Protein AF-A0A914DK25-F1 (afdb_monomer)

Secondary structure (DSSP, 8-state):
-HHHHHHHHHHHHHHHHHHHHHHHHHHHHT------PPPPS-S---SS------TTPPP------SSSS----------S-TTSEEEEEEEEEEE-S-SSS--EEEEEEEEEEEE--

Solvent-accessible surface area (backbone atoms only — not comparable to full-atom values): 8083 Å² total; per-residue (Å²): 116,72,66,61,54,52,51,53,52,52,51,55,51,50,52,53,53,51,51,50,51,55,52,54,46,51,54,55,74,70,49,75,73,76,83,76,78,76,75,76,91,62,96,72,78,76,95,62,88,76,79,84,84,63,92,82,68,81,90,83,82,89,85,84,73,99,62,84,92,76,78,86,90,78,84,90,79,91,75,69,65,48,92,46,77,43,76,49,82,46,75,45,68,44,72,80,40,54,98,88,50,77,39,75,43,82,75,47,75,51,73,52,78,46,62,50,130

Nearest PDB structures (foldseek):
  6sof-assembly1_D  TM=5.129E-01  e=6.940E+00  Homo sapiens

pLDDT: mean 84.3, std 11.71, range [49.09, 97.0]

Organism: NCBI:txid290746

Mean predicted aligned error: 12.78 Å

Sequence (117 aa):
DILIIRLKKAAQQLIGLISKELVLNKIKINKKLTLLQTPNRFRRTSSQINWDTGNGASDAIAFKVDIHGVSINGVGIYLGIQTVQYSYDLELLINTGDIANESWSVLEKGTGFLSGK

Radius of gyration: 23.99 Å; Cα contacts (8 Å, |Δi|>4): 70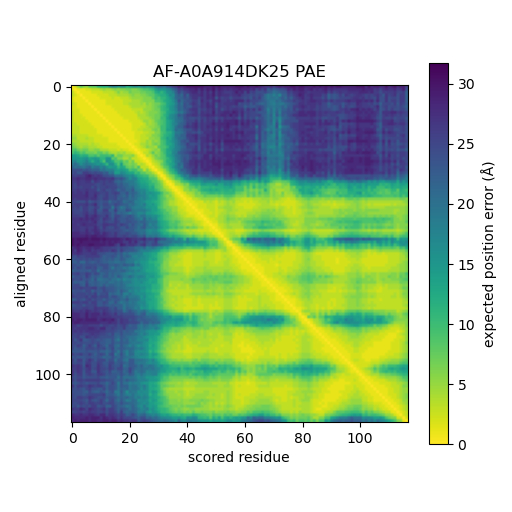; chains: 1; bounding box: 42×28×82 Å

Foldseek 3Di:
DVVVVVVVVVVVVVVVVVVVCVVVVVVVVPPPPPPDDDPDPDPDDDPAPDDDPDDPDDDDDDDDDPDPPDDDPDDDDDDHDQADKDKDKDFDWDWPDDPVDTDIDTPDIDIDIDHHD

InterPro domains:
  IPR012983 PHR [PF08005] (40-104)
  IPR038648 PHR domain superfamily [G3DSA:2.60.120.820] (37-117)

Structure (mmCIF, N/CA/C/O backbone):
data_AF-A0A914DK25-F1
#
_entry.id   AF-A0A914DK25-F1
#
loop_
_atom_site.group_PDB
_atom_site.id
_atom_site.type_symbol
_atom_site.label_atom_id
_atom_site.label_alt_id
_atom_site.label_comp_id
_atom_site.label_asym_id
_atom_site.label_entity_id
_atom_site.label_seq_id
_atom_site.pdbx_PDB_ins_code
_atom_site.Cartn_x
_atom_site.Cartn_y
_atom_site.Cartn_z
_atom_site.occupancy
_atom_site.B_iso_or_equiv
_atom_site.auth_seq_id
_atom_site.auth_comp_id
_atom_site.auth_asym_id
_atom_site.auth_atom_id
_atom_site.pdbx_PDB_model_num
ATOM 1 N N . ASP A 1 1 ? 8.432 -3.613 -59.522 1.00 80.38 1 ASP A N 1
ATOM 2 C CA . ASP A 1 1 ? 6.978 -3.383 -59.509 1.00 80.38 1 ASP A CA 1
ATOM 3 C C . ASP A 1 1 ? 6.548 -2.766 -58.172 1.00 80.38 1 ASP A C 1
ATOM 5 O O . ASP A 1 1 ? 6.592 -3.421 -57.133 1.00 80.38 1 ASP A O 1
ATOM 9 N N . ILE A 1 2 ? 6.260 -1.462 -58.168 1.00 88.44 2 ILE A N 1
ATOM 10 C CA . ILE A 1 2 ? 6.027 -0.639 -56.960 1.00 88.44 2 ILE A CA 1
ATOM 11 C C . ILE A 1 2 ? 4.747 -1.054 -56.219 1.00 88.44 2 ILE A C 1
ATOM 13 O O . ILE A 1 2 ? 4.671 -0.935 -54.992 1.00 88.44 2 ILE A O 1
ATOM 17 N N . LEU A 1 3 ? 3.764 -1.586 -56.947 1.00 88.06 3 LEU A N 1
ATOM 18 C CA . LEU A 1 3 ? 2.497 -2.047 -56.384 1.00 88.06 3 LEU A CA 1
ATOM 19 C C . LEU A 1 3 ? 2.703 -3.243 -55.450 1.00 88.06 3 LEU A C 1
ATOM 21 O O . LEU A 1 3 ? 2.176 -3.257 -54.338 1.00 88.06 3 LEU A O 1
ATOM 25 N N . ILE A 1 4 ? 3.560 -4.187 -55.844 1.00 90.62 4 ILE A N 1
ATOM 26 C CA . ILE A 1 4 ? 3.889 -5.373 -55.041 1.00 90.62 4 ILE A CA 1
ATOM 27 C C . ILE A 1 4 ? 4.561 -4.976 -53.719 1.00 90.62 4 ILE A C 1
ATOM 29 O O . ILE A 1 4 ? 4.261 -5.541 -52.667 1.00 90.62 4 ILE A O 1
ATOM 33 N N . ILE A 1 5 ? 5.447 -3.977 -53.742 1.00 93.19 5 ILE A N 1
ATOM 34 C CA . ILE A 1 5 ? 6.145 -3.494 -52.540 1.00 93.19 5 ILE A CA 1
ATOM 35 C C . ILE A 1 5 ? 5.161 -2.820 -51.574 1.00 93.19 5 ILE A C 1
ATOM 37 O O . ILE A 1 5 ? 5.194 -3.083 -50.369 1.00 93.19 5 ILE A O 1
ATOM 41 N N . ARG A 1 6 ? 4.253 -1.984 -52.093 1.00 92.56 6 ARG A N 1
ATOM 42 C CA . ARG A 1 6 ? 3.215 -1.328 -51.281 1.00 92.56 6 ARG A CA 1
ATOM 43 C C . ARG A 1 6 ? 2.258 -2.342 -50.660 1.00 92.56 6 ARG A C 1
ATOM 45 O O . ARG A 1 6 ? 1.949 -2.222 -49.477 1.00 92.56 6 ARG A O 1
ATOM 52 N N . LEU A 1 7 ? 1.863 -3.362 -51.422 1.00 94.69 7 LEU A N 1
ATOM 53 C CA . LEU A 1 7 ? 0.990 -4.429 -50.939 1.00 94.69 7 LEU A CA 1
ATOM 54 C C . LEU A 1 7 ? 1.643 -5.225 -49.802 1.00 94.69 7 LEU A C 1
ATOM 56 O O . LEU A 1 7 ? 1.015 -5.438 -48.767 1.00 94.69 7 LEU A O 1
ATOM 60 N N . LYS A 1 8 ? 2.923 -5.593 -49.944 1.00 93.88 8 LYS A N 1
ATOM 61 C CA . LYS A 1 8 ? 3.677 -6.284 -48.882 1.00 93.88 8 LYS A CA 1
ATOM 62 C C . LYS A 1 8 ? 3.760 -5.452 -47.603 1.00 93.88 8 LYS A C 1
ATOM 64 O O . LYS A 1 8 ? 3.525 -5.977 -46.517 1.00 93.88 8 LYS A O 1
ATOM 69 N N . LYS A 1 9 ? 4.037 -4.151 -47.726 1.00 94.62 9 LYS A N 1
ATOM 70 C CA . LYS A 1 9 ? 4.111 -3.239 -46.576 1.00 94.62 9 LYS A CA 1
ATOM 71 C C . LYS A 1 9 ? 2.761 -3.110 -45.863 1.00 94.62 9 LYS A C 1
ATOM 73 O O . LYS A 1 9 ? 2.715 -3.208 -44.639 1.00 94.62 9 LYS A O 1
ATOM 78 N N . ALA A 1 10 ? 1.676 -2.940 -46.620 1.00 93.31 10 ALA A N 1
ATOM 79 C CA . ALA A 1 10 ? 0.326 -2.857 -46.070 1.00 93.31 10 ALA A CA 1
ATOM 80 C C . ALA A 1 10 ? -0.080 -4.159 -45.361 1.00 93.31 10 ALA A C 1
ATOM 82 O O . ALA A 1 10 ? -0.574 -4.115 -44.236 1.00 93.31 10 ALA A O 1
ATOM 83 N N . ALA A 1 11 ? 0.204 -5.317 -45.968 1.00 95.62 11 ALA A N 1
ATOM 84 C CA . ALA A 1 11 ? -0.060 -6.619 -45.359 1.00 95.62 11 ALA A CA 1
ATOM 85 C C . ALA A 1 11 ? 0.690 -6.782 -44.028 1.00 95.62 11 ALA A C 1
ATOM 87 O O . ALA A 1 11 ? 0.099 -7.166 -43.023 1.00 95.62 11 ALA A O 1
ATOM 88 N N . GLN A 1 12 ? 1.973 -6.417 -43.985 1.00 94.44 12 GLN A N 1
ATOM 89 C CA . GLN A 1 12 ? 2.790 -6.533 -42.777 1.00 94.44 12 GLN A CA 1
ATOM 90 C C . GLN A 1 12 ? 2.296 -5.617 -41.643 1.00 94.44 12 GLN A C 1
ATOM 92 O O . GLN A 1 12 ? 2.267 -6.028 -40.482 1.00 94.44 12 GLN A O 1
ATOM 97 N N . GLN A 1 13 ? 1.845 -4.403 -41.973 1.00 93.94 13 GLN A N 1
ATOM 98 C CA . GLN A 1 13 ? 1.218 -3.496 -41.006 1.00 93.94 13 GLN A CA 1
ATOM 99 C C . GLN A 1 13 ? -0.102 -4.057 -40.472 1.00 93.94 13 GLN A C 1
ATOM 101 O O . GLN A 1 13 ? -0.316 -4.060 -39.260 1.00 93.94 13 GLN A O 1
ATOM 106 N N . LEU A 1 14 ? -0.959 -4.571 -41.357 1.00 95.50 14 LEU A N 1
ATOM 107 C CA . LEU A 1 14 ? -2.252 -5.138 -40.979 1.00 95.50 14 LEU A CA 1
ATOM 108 C C . LEU A 1 14 ? -2.082 -6.351 -40.054 1.00 95.50 14 LEU A C 1
ATOM 110 O O . LEU A 1 14 ? -2.738 -6.430 -39.019 1.00 95.50 14 LEU A O 1
ATOM 114 N N . ILE A 1 15 ? -1.144 -7.248 -40.372 1.00 95.19 15 ILE A N 1
ATOM 115 C CA . ILE A 1 15 ? -0.809 -8.410 -39.534 1.00 95.19 15 ILE A CA 1
ATOM 116 C C . ILE A 1 15 ? -0.333 -7.964 -38.148 1.00 95.19 15 ILE A C 1
ATOM 118 O O . ILE A 1 15 ? -0.755 -8.537 -37.142 1.00 95.19 15 ILE A O 1
ATOM 122 N N . GLY A 1 16 ? 0.511 -6.930 -38.074 1.00 91.44 16 GLY A N 1
ATOM 123 C CA . GLY A 1 16 ? 0.982 -6.384 -36.801 1.00 91.44 16 GLY A CA 1
ATOM 124 C C . GLY A 1 16 ? -0.148 -5.791 -35.954 1.00 91.44 16 GLY A C 1
ATOM 125 O O . GLY A 1 16 ? -0.184 -6.010 -34.744 1.00 91.44 16 GLY A 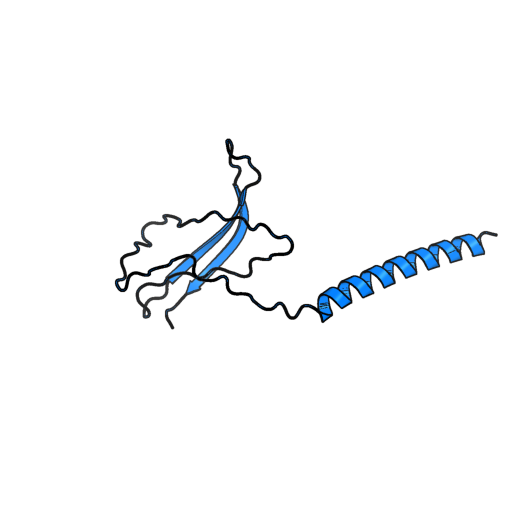O 1
ATOM 126 N N . LEU A 1 17 ? -1.087 -5.080 -36.582 1.00 92.06 17 LEU A N 1
ATOM 127 C CA . LEU A 1 17 ? -2.252 -4.508 -35.902 1.00 92.06 17 LEU A CA 1
ATOM 128 C C . LEU A 1 17 ? -3.207 -5.599 -35.403 1.00 92.06 17 LEU A C 1
ATOM 130 O O . LEU A 1 17 ? -3.562 -5.596 -34.227 1.00 92.06 17 LEU A O 1
ATOM 134 N N . ILE A 1 18 ? -3.545 -6.574 -36.252 1.00 89.31 18 ILE A N 1
ATOM 135 C CA . ILE A 1 18 ? -4.400 -7.712 -35.881 1.00 89.31 18 ILE A CA 1
ATOM 136 C C . ILE A 1 18 ? -3.755 -8.530 -34.755 1.00 89.31 18 ILE A C 1
ATOM 138 O O . ILE A 1 18 ? -4.430 -8.890 -33.795 1.00 89.31 18 ILE A O 1
ATOM 142 N N . SER A 1 19 ? -2.445 -8.783 -34.821 1.00 86.75 19 SER A N 1
ATOM 143 C CA . SER A 1 19 ? -1.731 -9.512 -33.763 1.00 86.75 19 SER A CA 1
ATOM 144 C C . SER A 1 19 ? -1.800 -8.780 -32.422 1.00 86.75 19 SER A C 1
ATOM 146 O O . SER A 1 19 ? -2.075 -9.407 -31.401 1.00 86.75 19 SER A O 1
ATOM 148 N N . LYS A 1 20 ? -1.599 -7.453 -32.414 1.00 82.19 20 LYS A N 1
ATOM 149 C CA . LYS A 1 20 ? -1.726 -6.640 -31.195 1.00 82.19 20 LYS A CA 1
ATOM 150 C C . LYS A 1 20 ? -3.141 -6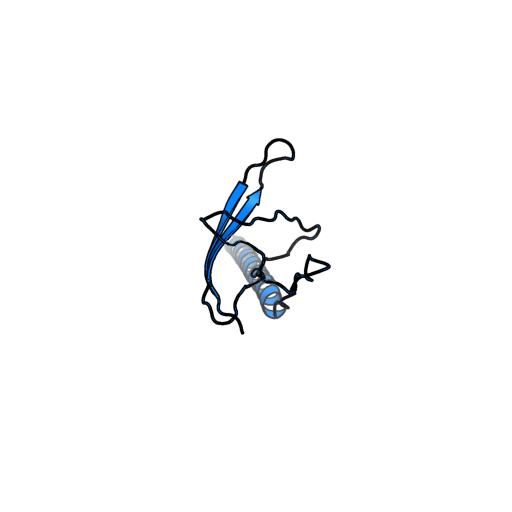.712 -30.629 1.00 82.19 20 LYS A C 1
ATOM 152 O O . LYS A 1 20 ? -3.290 -6.987 -29.443 1.00 82.19 20 LYS A O 1
ATOM 157 N N . GLU A 1 21 ? -4.157 -6.535 -31.469 1.00 83.75 21 GLU A N 1
ATOM 158 C CA . GLU A 1 21 ? -5.555 -6.566 -31.035 1.00 83.75 21 GLU A CA 1
ATOM 159 C C . GLU A 1 21 ? -5.944 -7.941 -30.478 1.00 83.75 21 GLU A C 1
ATOM 161 O O . GLU A 1 21 ? -6.515 -8.031 -29.396 1.00 83.75 21 GLU A O 1
ATOM 166 N N . LEU A 1 22 ? -5.562 -9.035 -31.146 1.00 78.62 22 LEU A N 1
ATOM 167 C CA . LEU A 1 22 ? -5.855 -10.396 -30.685 1.00 78.62 22 LEU A CA 1
ATOM 168 C C . LEU A 1 22 ? -5.152 -10.740 -29.364 1.00 78.62 22 LEU A C 1
ATOM 170 O O . LEU A 1 22 ? -5.744 -11.416 -28.518 1.00 78.62 22 LEU A O 1
ATOM 174 N N . VAL A 1 23 ? -3.914 -10.280 -29.161 1.00 75.75 23 VAL A N 1
ATOM 175 C CA . VAL A 1 23 ? -3.185 -10.466 -27.895 1.00 75.75 23 VAL A CA 1
ATOM 176 C C . VAL A 1 23 ? -3.843 -9.658 -26.779 1.00 75.75 23 VAL A C 1
ATOM 178 O O . VAL A 1 23 ? -4.156 -10.214 -25.726 1.00 75.75 23 VAL A O 1
ATOM 181 N N . LEU A 1 24 ? -4.120 -8.375 -27.014 1.00 70.44 24 LEU A N 1
ATOM 182 C CA . LEU A 1 24 ? -4.760 -7.494 -26.034 1.00 70.44 24 LEU A CA 1
ATOM 183 C C . LEU A 1 24 ? -6.179 -7.959 -25.683 1.00 70.44 24 LEU A C 1
ATOM 185 O O . LEU A 1 24 ? -6.579 -7.897 -24.519 1.00 70.44 24 LEU A O 1
ATOM 189 N N . ASN A 1 25 ? -6.926 -8.480 -26.656 1.00 59.06 25 ASN A N 1
ATOM 190 C CA . ASN A 1 25 ? -8.283 -8.960 -26.437 1.00 59.06 25 ASN A CA 1
ATOM 191 C C . ASN A 1 25 ? -8.300 -10.323 -25.725 1.00 59.06 25 ASN A C 1
ATOM 193 O O . ASN A 1 25 ? -9.092 -10.507 -24.809 1.00 59.06 25 ASN A O 1
ATOM 197 N N . LYS A 1 26 ? -7.367 -11.247 -26.015 1.00 58.75 26 LYS A N 1
ATOM 198 C CA . LYS A 1 26 ? -7.169 -12.450 -25.175 1.00 58.75 26 LYS A CA 1
ATOM 199 C C . LYS A 1 26 ? -6.808 -12.088 -23.735 1.00 58.75 26 LYS A C 1
ATOM 201 O O . LYS A 1 26 ? -7.306 -12.725 -22.810 1.00 58.75 26 LYS A O 1
ATOM 206 N N . ILE A 1 27 ? -5.984 -11.057 -23.541 1.00 56.94 27 ILE A N 1
ATOM 207 C CA . ILE A 1 27 ? -5.664 -10.531 -22.208 1.00 56.94 27 ILE A CA 1
ATOM 208 C C . ILE A 1 27 ? -6.923 -9.965 -21.537 1.00 56.94 27 ILE A C 1
ATOM 210 O O . ILE A 1 27 ? -7.126 -10.227 -20.359 1.00 56.94 27 ILE A O 1
ATOM 214 N N . LYS A 1 28 ? -7.802 -9.251 -22.253 1.00 56.56 28 LYS A N 1
ATOM 215 C CA . LYS A 1 28 ? -9.081 -8.758 -21.704 1.00 56.56 28 LYS A CA 1
ATOM 216 C C . LYS A 1 28 ? -10.070 -9.883 -21.377 1.00 56.56 28 LYS A C 1
ATOM 218 O O . LYS A 1 28 ? -10.632 -9.888 -20.287 1.00 56.56 28 LYS A O 1
ATOM 223 N N . ILE A 1 29 ? -10.260 -10.838 -22.287 1.00 57.28 29 ILE A N 1
ATOM 224 C CA . ILE A 1 29 ? -11.231 -11.938 -22.159 1.00 57.28 29 ILE A CA 1
ATOM 225 C C . ILE A 1 29 ? -10.843 -12.892 -21.017 1.00 57.28 29 ILE A C 1
ATOM 227 O O . ILE A 1 29 ? -11.719 -13.378 -20.307 1.00 57.28 29 ILE A O 1
ATOM 231 N N . ASN A 1 30 ? -9.545 -13.093 -20.764 1.00 51.38 30 ASN A N 1
ATOM 232 C CA . ASN A 1 30 ? -9.069 -13.919 -19.646 1.00 51.38 30 ASN A CA 1
ATOM 233 C C . ASN A 1 30 ? -8.946 -13.175 -18.311 1.00 51.38 30 ASN A C 1
ATOM 235 O O . ASN A 1 30 ? -8.540 -13.774 -17.317 1.00 51.38 30 ASN A O 1
ATOM 239 N N . LYS A 1 31 ? -9.283 -11.884 -18.248 1.00 49.09 31 LYS A N 1
ATOM 240 C CA . LYS A 1 31 ? -9.071 -11.074 -17.048 1.00 49.09 31 LYS A CA 1
ATOM 241 C C . LYS A 1 31 ? -10.394 -10.680 -16.400 1.00 49.09 31 LYS A C 1
ATOM 243 O O . LYS A 1 31 ? -10.652 -9.509 -16.146 1.00 49.09 31 LYS A O 1
ATOM 248 N N . LYS A 1 32 ? -11.181 -11.679 -15.984 1.00 50.06 32 LYS A N 1
ATOM 249 C CA . LYS A 1 32 ? -11.821 -11.555 -14.667 1.00 50.06 32 LYS A CA 1
ATOM 250 C C . LYS A 1 32 ? -10.670 -11.662 -13.670 1.00 50.06 32 LYS A C 1
ATOM 252 O O . LYS A 1 32 ? -10.264 -12.766 -13.328 1.00 50.06 32 LYS A O 1
ATOM 257 N N . LEU A 1 33 ? -10.053 -10.529 -13.319 1.00 58.97 33 LEU A N 1
ATOM 258 C CA . LEU A 1 33 ? -9.041 -10.484 -12.263 1.00 58.97 33 LEU A CA 1
ATOM 259 C C . LEU A 1 33 ? -9.685 -11.086 -11.018 1.00 58.97 33 LEU A C 1
ATOM 261 O O . LEU A 1 33 ? -10.532 -10.454 -10.390 1.00 58.97 33 LEU A O 1
ATOM 265 N N . THR A 1 34 ? -9.326 -12.321 -10.687 1.00 62.06 34 THR A N 1
ATOM 266 C CA . THR A 1 34 ? -9.622 -12.861 -9.370 1.00 62.06 34 THR A CA 1
ATOM 267 C C . THR A 1 34 ? -8.887 -11.960 -8.393 1.00 62.06 34 THR A C 1
ATOM 269 O O . THR A 1 34 ? -7.658 -11.958 -8.357 1.00 62.06 34 THR A O 1
ATOM 272 N N . LEU A 1 35 ? -9.633 -11.129 -7.665 1.00 66.25 35 LEU A N 1
ATOM 273 C CA . LEU A 1 35 ? -9.084 -10.333 -6.581 1.00 66.25 35 LEU A CA 1
ATOM 274 C C . LEU A 1 35 ? -8.615 -11.314 -5.509 1.00 66.25 35 LEU A C 1
ATOM 276 O O . LEU A 1 35 ? -9.419 -11.878 -4.769 1.00 66.25 35 LEU A O 1
ATOM 280 N N . LEU A 1 36 ? -7.313 -11.567 -5.480 1.00 71.62 36 LEU A N 1
ATOM 281 C CA . LEU A 1 36 ? -6.697 -12.391 -4.458 1.00 71.62 36 LEU A CA 1
ATOM 282 C C . LEU A 1 36 ? -6.387 -11.485 -3.274 1.00 71.62 36 LEU A C 1
ATOM 284 O O . LEU A 1 36 ? -5.469 -10.670 -3.329 1.00 71.62 36 LEU A O 1
ATOM 288 N N . GLN A 1 37 ? -7.171 -11.614 -2.207 1.00 74.38 37 GLN A N 1
ATOM 289 C CA . GLN A 1 37 ? -6.810 -11.005 -0.937 1.00 74.38 37 GLN A CA 1
ATOM 290 C C . GLN A 1 37 ? -5.632 -11.792 -0.365 1.00 74.38 37 GLN A C 1
ATOM 292 O O . GLN A 1 37 ? -5.755 -12.986 -0.083 1.00 74.38 37 GLN A O 1
ATOM 297 N N . THR A 1 38 ? -4.483 -11.137 -0.204 1.00 77.50 38 THR A N 1
ATOM 298 C CA . THR A 1 38 ? -3.345 -11.747 0.488 1.00 77.50 38 THR A CA 1
ATOM 299 C C . THR A 1 38 ? -3.771 -12.156 1.901 1.00 77.50 38 THR A C 1
ATOM 301 O O . THR A 1 38 ? -4.484 -11.386 2.557 1.00 77.50 38 THR A O 1
ATOM 304 N N . PRO A 1 39 ? -3.347 -13.333 2.401 1.00 80.69 39 PRO A N 1
ATOM 305 C CA . PRO A 1 39 ? -3.586 -13.712 3.785 1.00 80.69 39 PRO A CA 1
ATOM 306 C C . PRO A 1 39 ? -3.102 -12.630 4.748 1.00 80.69 39 PRO A C 1
ATOM 308 O O . PRO A 1 39 ? -2.157 -11.892 4.465 1.00 80.69 39 PRO A O 1
ATOM 311 N N . ASN A 1 40 ? -3.744 -12.555 5.910 1.00 86.62 40 ASN A N 1
ATOM 312 C CA . ASN A 1 40 ? -3.325 -11.652 6.969 1.00 86.62 40 ASN A CA 1
ATOM 313 C C . ASN A 1 40 ? -1.859 -11.928 7.343 1.00 86.62 40 ASN A C 1
ATOM 315 O O . ASN A 1 40 ? -1.509 -13.055 7.692 1.00 86.62 40 ASN A O 1
ATOM 319 N N . ARG A 1 41 ? -1.006 -10.898 7.290 1.00 91.62 41 ARG A N 1
ATOM 320 C CA . ARG A 1 41 ? 0.417 -11.025 7.647 1.00 91.62 41 ARG A CA 1
ATOM 321 C C . ARG A 1 41 ? 0.644 -11.296 9.136 1.00 91.62 41 ARG A C 1
ATOM 323 O O . ARG A 1 41 ? 1.729 -11.718 9.528 1.00 91.62 41 ARG A O 1
ATOM 330 N N . PHE A 1 42 ? -0.357 -11.035 9.974 1.00 92.75 42 PHE A N 1
ATOM 331 C CA . PHE A 1 42 ? -0.275 -11.206 11.418 1.00 92.75 42 PHE A CA 1
ATOM 332 C C . PHE A 1 42 ? -0.875 -12.541 11.858 1.00 92.75 42 PHE A C 1
ATOM 334 O O . PHE A 1 42 ? -1.996 -12.886 11.496 1.00 92.75 42 PHE A O 1
ATOM 341 N N . ARG A 1 43 ? -0.147 -13.274 12.711 1.00 93.38 43 ARG A N 1
ATOM 342 C CA . ARG A 1 43 ? -0.630 -14.528 13.321 1.00 93.38 43 ARG A CA 1
ATOM 343 C C . ARG A 1 43 ? -1.581 -14.306 14.502 1.00 93.38 43 ARG A C 1
ATOM 345 O O . ARG A 1 43 ? -2.255 -15.242 14.916 1.00 93.38 43 ARG A O 1
ATOM 352 N N . ARG A 1 44 ? -1.573 -13.109 15.096 1.00 92.50 44 ARG A N 1
ATOM 353 C CA . ARG A 1 44 ? -2.377 -12.728 16.265 1.00 92.50 44 ARG A CA 1
ATOM 354 C C . ARG A 1 44 ? -2.818 -11.278 16.128 1.00 92.50 44 ARG A C 1
ATOM 356 O O . ARG A 1 44 ? -2.074 -10.461 15.593 1.00 92.50 44 ARG A O 1
ATOM 363 N N . THR A 1 45 ? -3.994 -10.980 16.657 1.00 89.94 45 THR A N 1
ATOM 364 C CA . THR A 1 45 ? -4.565 -9.635 16.738 1.00 89.94 45 THR A CA 1
ATOM 365 C C . THR A 1 45 ? -4.918 -9.334 18.187 1.00 89.94 45 THR A C 1
ATOM 367 O O . THR A 1 45 ? -5.309 -10.236 18.930 1.00 89.94 45 THR A O 1
ATOM 370 N N . SER A 1 46 ? -4.771 -8.077 18.596 1.00 88.25 46 SER A N 1
ATOM 371 C CA . SER A 1 46 ? -5.267 -7.625 19.896 1.00 88.25 46 SER A CA 1
ATOM 372 C C . SER A 1 46 ? -6.796 -7.608 19.884 1.00 88.25 46 SER A C 1
ATOM 374 O O . SER A 1 46 ? -7.401 -7.221 18.886 1.00 88.25 46 SER A O 1
ATOM 376 N N . SER A 1 47 ? -7.425 -8.015 20.987 1.00 84.81 47 SER A N 1
ATOM 377 C CA . SER A 1 47 ? -8.864 -7.813 21.208 1.00 84.81 47 SER A CA 1
ATOM 378 C C . SER A 1 47 ? -9.183 -6.413 21.740 1.00 84.81 47 SER A C 1
ATOM 380 O O . SER A 1 47 ? -10.347 -6.027 21.790 1.00 84.81 47 SER A O 1
ATOM 382 N N . GLN A 1 48 ? -8.164 -5.668 22.175 1.00 87.00 48 GLN A N 1
ATOM 383 C CA . GLN A 1 48 ? -8.283 -4.302 22.672 1.00 87.00 48 GLN A CA 1
ATOM 384 C C . GLN A 1 48 ? -7.778 -3.308 21.627 1.00 87.00 48 GLN A C 1
ATOM 386 O O . GLN A 1 48 ? -6.787 -3.569 20.943 1.00 87.00 48 GLN A O 1
ATOM 391 N N . ILE A 1 49 ? -8.432 -2.150 21.552 1.00 84.50 49 ILE A N 1
ATOM 392 C CA . ILE A 1 49 ? -8.027 -1.033 20.696 1.00 84.50 49 ILE A CA 1
ATOM 393 C C . ILE A 1 49 ? -6.853 -0.332 21.383 1.00 84.50 49 ILE A C 1
ATOM 395 O O . ILE A 1 49 ? -7.046 0.499 22.265 1.00 84.50 49 ILE A O 1
ATOM 399 N N . ASN A 1 50 ? -5.638 -0.735 21.024 1.00 86.25 50 ASN A N 1
ATOM 400 C CA . ASN A 1 50 ? -4.398 -0.254 21.635 1.00 86.25 50 ASN A CA 1
ATOM 401 C C . ASN A 1 50 ? -3.364 0.231 20.609 1.00 86.25 50 ASN A C 1
ATOM 403 O O . ASN A 1 50 ? -2.208 0.442 20.967 1.00 86.25 50 ASN A O 1
ATOM 407 N N . TRP A 1 51 ? -3.769 0.380 19.345 1.00 87.50 51 TRP A N 1
ATOM 408 C CA . TRP A 1 51 ? -2.943 0.990 18.311 1.00 87.50 51 TRP A CA 1
ATOM 409 C C . TRP A 1 51 ? -3.217 2.490 18.283 1.00 87.50 51 TRP A C 1
ATOM 411 O O . TRP A 1 51 ? -4.341 2.904 17.996 1.00 87.50 51 TRP A O 1
ATOM 421 N N . ASP A 1 52 ? -2.210 3.285 18.632 1.00 82.06 52 ASP A N 1
ATOM 422 C CA . ASP A 1 52 ? -2.308 4.737 18.579 1.00 82.06 52 ASP A CA 1
ATOM 423 C C . ASP A 1 52 ? -2.144 5.203 17.130 1.00 82.06 52 ASP A C 1
ATOM 425 O O . ASP A 1 52 ? -1.085 5.045 16.531 1.00 82.06 52 ASP A O 1
ATOM 429 N N . THR A 1 53 ? -3.211 5.761 16.562 1.00 75.19 53 THR A N 1
ATOM 430 C CA . THR A 1 53 ? -3.213 6.361 15.219 1.00 75.19 53 THR A CA 1
ATOM 431 C C . THR A 1 53 ? -2.890 7.865 15.262 1.00 75.19 53 THR A C 1
ATOM 433 O O . THR A 1 53 ? -3.179 8.591 14.311 1.00 75.19 53 THR A O 1
ATOM 436 N N . GLY A 1 54 ? -2.402 8.371 16.399 1.00 67.81 54 GLY A N 1
ATOM 437 C CA . GLY A 1 54 ? -2.280 9.788 16.720 1.00 67.81 54 GLY A CA 1
ATOM 438 C C . GLY A 1 54 ? -1.139 10.556 16.035 1.00 67.81 54 GLY A C 1
ATOM 439 O O . GLY A 1 54 ? -0.065 10.042 15.736 1.00 67.81 54 GLY A O 1
ATOM 440 N N . ASN A 1 55 ? -1.387 11.861 15.873 1.00 67.00 55 ASN A N 1
ATOM 441 C CA . ASN A 1 55 ? -0.424 12.944 15.617 1.00 67.00 55 ASN A CA 1
ATOM 442 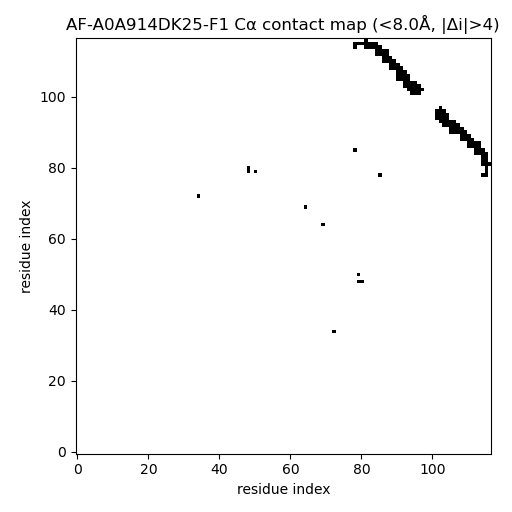C C . ASN A 1 55 ? 0.374 12.923 14.294 1.00 67.00 55 ASN A C 1
ATOM 444 O O . ASN A 1 55 ? 1.469 13.479 14.226 1.00 67.00 55 ASN A O 1
ATOM 448 N N . GLY A 1 56 ? -0.172 12.328 13.229 1.00 67.94 56 GLY A N 1
ATOM 449 C CA . GLY A 1 56 ? 0.420 12.394 11.884 1.00 67.94 56 GLY A CA 1
ATOM 450 C C . GLY A 1 56 ? 1.621 11.469 11.664 1.00 67.94 56 GLY A C 1
ATOM 451 O O . GLY A 1 56 ? 2.293 11.574 10.638 1.00 67.94 56 GLY A O 1
ATOM 452 N N . ALA A 1 57 ? 1.895 10.553 12.599 1.00 79.94 57 ALA A N 1
ATOM 453 C CA . ALA A 1 57 ? 2.850 9.478 12.371 1.00 79.94 57 ALA A CA 1
ATOM 454 C C . ALA A 1 57 ? 2.318 8.537 11.276 1.00 79.94 57 ALA A C 1
ATOM 456 O O . ALA A 1 57 ? 1.161 8.123 11.304 1.00 79.94 57 ALA A O 1
ATOM 457 N N . SER A 1 58 ? 3.162 8.225 10.292 1.00 86.88 58 SER A N 1
ATOM 458 C CA . SER A 1 58 ? 2.808 7.316 9.200 1.00 86.88 58 SER A CA 1
ATOM 459 C C . SER A 1 58 ? 3.200 5.884 9.551 1.00 86.88 58 SER A C 1
ATOM 461 O O . SER A 1 58 ? 4.381 5.593 9.747 1.00 86.88 58 SER A O 1
ATOM 463 N N . ASP A 1 59 ? 2.221 4.984 9.581 1.00 90.38 59 ASP A N 1
ATOM 464 C CA . ASP A 1 59 ? 2.472 3.546 9.643 1.00 90.38 59 ASP A CA 1
ATOM 465 C C . ASP A 1 59 ? 2.892 3.032 8.260 1.00 90.38 59 ASP A C 1
ATOM 467 O O . ASP A 1 59 ? 2.186 3.226 7.270 1.00 90.38 59 ASP A O 1
ATOM 471 N N . ALA A 1 60 ? 4.030 2.340 8.182 1.00 92.38 60 ALA A N 1
ATOM 472 C CA . ALA A 1 60 ? 4.580 1.854 6.919 1.00 92.38 60 ALA A CA 1
ATOM 473 C C . ALA A 1 60 ? 5.032 0.392 6.999 1.00 92.38 60 ALA A C 1
ATOM 475 O O . ALA A 1 60 ? 5.447 -0.116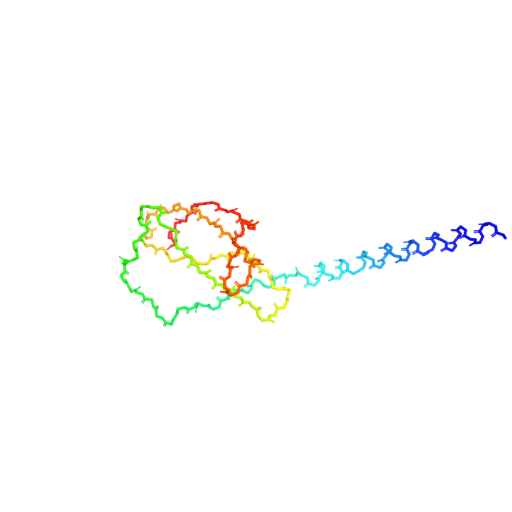 8.042 1.00 92.38 60 ALA A O 1
ATOM 476 N N . ILE A 1 61 ? 4.971 -0.293 5.857 1.00 93.38 61 ILE A N 1
ATOM 477 C CA . ILE A 1 61 ? 5.532 -1.630 5.682 1.00 93.38 61 ILE A CA 1
ATOM 478 C C . ILE A 1 61 ? 6.124 -1.755 4.280 1.00 93.38 61 ILE A C 1
ATOM 480 O O . ILE A 1 61 ? 5.449 -1.507 3.284 1.00 93.38 61 ILE A O 1
ATOM 484 N N . ALA A 1 62 ? 7.387 -2.169 4.202 1.00 93.00 62 ALA A N 1
ATOM 485 C CA . ALA A 1 62 ? 8.021 -2.538 2.944 1.00 93.00 62 ALA A CA 1
ATOM 486 C C . ALA A 1 62 ? 7.781 -4.025 2.659 1.00 93.00 62 ALA A C 1
ATOM 488 O O . ALA A 1 62 ? 7.859 -4.865 3.559 1.00 93.00 62 ALA A O 1
ATOM 489 N N . PHE A 1 63 ? 7.503 -4.364 1.403 1.00 92.00 63 PHE A N 1
ATOM 490 C CA . PHE A 1 63 ? 7.381 -5.749 0.964 1.00 92.00 63 PHE A CA 1
ATOM 491 C C . PHE A 1 63 ? 7.870 -5.917 -0.475 1.00 92.00 63 PHE A C 1
ATOM 493 O O . PHE A 1 63 ? 7.942 -4.965 -1.249 1.00 92.00 63 PHE A O 1
ATOM 500 N N . LYS A 1 64 ? 8.193 -7.160 -0.829 1.00 90.44 64 LYS A N 1
ATOM 501 C CA . LYS A 1 64 ? 8.559 -7.589 -2.178 1.00 90.44 64 LYS A CA 1
ATOM 502 C C . LYS A 1 64 ? 7.860 -8.912 -2.468 1.00 90.44 64 LYS A C 1
ATOM 504 O O . LYS A 1 64 ? 7.585 -9.678 -1.548 1.00 90.44 64 LYS A O 1
ATOM 509 N N . VAL A 1 65 ? 7.574 -9.161 -3.741 1.00 88.75 65 VAL A N 1
ATOM 510 C CA . VAL A 1 65 ? 7.062 -10.442 -4.231 1.00 88.75 65 VAL A CA 1
ATOM 511 C C . VAL A 1 65 ? 8.057 -11.068 -5.200 1.00 88.75 65 VAL A C 1
ATOM 513 O O . VAL A 1 65 ? 8.757 -10.371 -5.936 1.00 88.75 65 VAL A O 1
ATOM 516 N N . ASP A 1 66 ? 8.100 -12.392 -5.198 1.00 90.00 66 ASP A N 1
ATOM 517 C CA . ASP A 1 66 ? 9.080 -13.182 -5.954 1.00 90.00 66 ASP A CA 1
ATOM 518 C C . ASP A 1 66 ? 8.616 -13.425 -7.401 1.00 90.00 66 ASP A C 1
ATOM 520 O O . ASP A 1 66 ? 9.368 -13.901 -8.251 1.00 90.00 66 ASP A O 1
ATOM 524 N N . ILE A 1 67 ? 7.348 -13.110 -7.674 1.00 86.56 67 ILE A N 1
ATOM 525 C CA . ILE A 1 67 ? 6.659 -13.367 -8.935 1.00 86.56 67 ILE A CA 1
ATOM 526 C C . ILE A 1 67 ? 6.319 -12.067 -9.666 1.00 86.56 67 ILE A C 1
ATOM 528 O O . ILE A 1 67 ? 5.985 -11.045 -9.070 1.00 86.56 67 ILE A O 1
ATOM 532 N N . HIS A 1 68 ? 6.367 -12.133 -10.995 1.00 85.38 68 HIS A N 1
ATOM 533 C CA . HIS A 1 68 ? 6.005 -11.028 -11.878 1.00 85.38 68 HIS A CA 1
ATOM 534 C C . HIS A 1 68 ? 4.493 -11.015 -12.148 1.00 85.38 68 HIS A C 1
ATOM 536 O O . HIS A 1 68 ? 3.807 -12.021 -11.971 1.00 85.38 68 HIS A O 1
ATOM 542 N N . GLY A 1 69 ? 3.971 -9.882 -12.627 1.00 84.31 69 GLY A N 1
ATOM 543 C CA . GLY A 1 69 ? 2.562 -9.757 -13.024 1.00 84.31 69 GLY A CA 1
ATOM 544 C C . GLY A 1 69 ? 1.574 -9.596 -11.863 1.00 84.31 69 GLY A C 1
ATOM 545 O O . GLY A 1 69 ? 0.367 -9.651 -12.088 1.00 84.31 69 GLY A O 1
ATOM 546 N N . VAL A 1 70 ? 2.067 -9.377 -10.641 1.00 83.88 70 VAL A N 1
ATOM 547 C CA . VAL A 1 70 ? 1.242 -9.011 -9.484 1.00 83.88 70 VAL A CA 1
ATOM 548 C C . VAL A 1 70 ? 0.905 -7.524 -9.553 1.00 83.88 70 VAL A C 1
ATOM 550 O O . VAL A 1 70 ? 1.769 -6.692 -9.820 1.00 83.88 70 VAL A O 1
ATOM 553 N N . SER A 1 71 ? -0.360 -7.191 -9.310 1.00 85.81 71 SER A N 1
ATOM 554 C CA . SER A 1 71 ? -0.840 -5.814 -9.182 1.00 85.81 71 SER A CA 1
ATOM 555 C C . SER A 1 71 ? -1.470 -5.631 -7.807 1.00 85.81 71 SER A C 1
ATOM 557 O O . SER A 1 71 ? -2.145 -6.534 -7.311 1.00 85.81 71 SER A O 1
ATOM 559 N N . ILE A 1 72 ? -1.231 -4.476 -7.191 1.00 88.31 72 ILE A N 1
ATOM 560 C CA . ILE A 1 72 ? -1.816 -4.112 -5.900 1.00 88.31 72 ILE A CA 1
ATOM 561 C C . ILE A 1 72 ? -3.149 -3.423 -6.183 1.00 88.31 72 ILE A C 1
ATOM 563 O O . ILE A 1 72 ? -3.186 -2.435 -6.906 1.00 88.31 72 ILE A O 1
ATOM 567 N N . ASN A 1 73 ?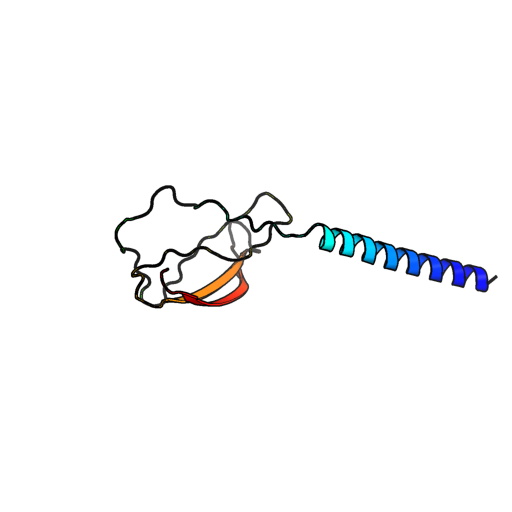 -4.237 -3.946 -5.615 1.00 88.00 73 ASN A N 1
ATOM 568 C CA . ASN A 1 73 ? -5.571 -3.355 -5.764 1.00 88.00 73 ASN A CA 1
ATOM 569 C C . ASN A 1 73 ? -6.008 -2.534 -4.539 1.00 88.00 73 ASN A C 1
ATOM 571 O O . ASN A 1 73 ? -7.023 -1.849 -4.602 1.00 88.00 73 ASN A O 1
ATOM 575 N N . GLY A 1 74 ? -5.299 -2.643 -3.414 1.00 88.06 74 GLY A N 1
ATOM 576 C CA . GLY A 1 74 ? -5.639 -1.953 -2.174 1.00 88.06 74 GLY A CA 1
ATOM 577 C C . GLY A 1 74 ? -4.939 -2.557 -0.963 1.00 88.06 74 GLY A C 1
ATOM 578 O O . GLY A 1 74 ? -4.100 -3.451 -1.096 1.00 88.06 74 GLY A O 1
ATOM 579 N N . VAL A 1 75 ? -5.307 -2.072 0.223 1.00 88.69 75 VAL A N 1
ATOM 580 C CA . VAL A 1 75 ? -4.730 -2.497 1.505 1.00 88.69 75 VAL A CA 1
ATOM 581 C C . VAL A 1 75 ? -5.847 -2.784 2.507 1.00 88.69 75 VAL A C 1
ATOM 583 O O . VAL A 1 75 ? -6.910 -2.168 2.457 1.00 88.69 75 VAL A O 1
ATOM 586 N N . GLY A 1 76 ? -5.608 -3.720 3.426 1.00 88.06 76 GLY A N 1
ATOM 587 C CA . GLY A 1 76 ? -6.468 -3.934 4.590 1.00 88.06 76 GLY A CA 1
ATOM 588 C C . GLY A 1 76 ? -5.911 -3.196 5.804 1.00 88.06 76 GLY A C 1
ATOM 589 O O . GLY A 1 76 ? -4.729 -3.346 6.111 1.00 88.06 76 GLY A O 1
ATOM 590 N N . ILE A 1 77 ? -6.755 -2.430 6.496 1.00 87.06 77 ILE A N 1
ATOM 591 C CA . ILE A 1 77 ? -6.384 -1.634 7.675 1.00 87.06 77 ILE A CA 1
ATOM 592 C C . ILE A 1 77 ? -7.205 -2.120 8.872 1.00 87.06 77 ILE A C 1
ATOM 594 O O . ILE A 1 77 ? -8.395 -2.409 8.733 1.00 87.06 77 ILE A O 1
ATOM 598 N N . TYR A 1 78 ? -6.576 -2.218 10.045 1.00 86.81 78 TYR A N 1
ATOM 599 C CA . TYR A 1 78 ? -7.304 -2.434 11.293 1.00 86.81 78 TYR A CA 1
ATOM 600 C C . TYR A 1 78 ? -7.905 -1.118 11.762 1.00 86.81 78 TYR A C 1
ATOM 602 O O . TYR A 1 78 ? -7.196 -0.128 11.918 1.00 86.81 78 TYR A O 1
ATOM 610 N N . LEU A 1 79 ? -9.210 -1.124 12.000 1.00 82.19 79 LEU A N 1
ATOM 611 C CA . LEU A 1 79 ? -9.926 0.018 12.550 1.00 82.19 79 LEU A CA 1
ATOM 612 C C . LEU A 1 79 ? -10.153 -0.187 14.045 1.00 82.19 79 LEU A C 1
ATOM 614 O O . LEU A 1 79 ? -10.241 -1.319 14.522 1.00 82.19 79 LEU A O 1
ATOM 618 N N . GLY A 1 80 ? -10.243 0.928 14.765 1.00 79.31 80 GLY A N 1
ATOM 619 C CA . GLY A 1 80 ? -10.584 0.941 16.179 1.00 79.31 80 GLY A CA 1
ATOM 620 C C . GLY A 1 80 ? -12.092 0.839 16.400 1.00 79.31 80 GLY A C 1
ATOM 621 O O . GLY A 1 80 ? -12.730 -0.174 16.118 1.00 79.31 80 GLY A O 1
ATOM 622 N N . ILE A 1 81 ? -12.665 1.900 16.959 1.00 77.12 81 ILE A N 1
ATOM 623 C CA . ILE A 1 81 ? -14.060 1.944 17.393 1.00 77.12 81 ILE A CA 1
ATOM 624 C C . ILE A 1 81 ? -14.964 1.985 16.156 1.00 77.12 81 ILE A C 1
ATOM 626 O O . ILE A 1 81 ? -14.905 2.928 15.374 1.00 77.12 81 ILE A O 1
ATOM 630 N N . GLN A 1 82 ? -15.838 0.988 15.999 1.00 73.00 82 GLN A N 1
ATOM 631 C CA . GLN A 1 82 ? -16.678 0.835 14.800 1.00 73.00 82 GLN A CA 1
ATOM 632 C C . GLN A 1 82 ? -17.593 2.035 14.519 1.00 73.00 82 GLN A C 1
ATOM 634 O O . GLN A 1 82 ? -17.887 2.326 13.364 1.00 73.00 82 GLN A O 1
ATOM 639 N N . THR A 1 83 ? -18.021 2.745 15.564 1.00 73.12 83 THR A N 1
ATOM 640 C CA . THR A 1 83 ? -18.926 3.899 15.464 1.00 73.12 83 THR A CA 1
ATOM 641 C C . THR A 1 83 ? -18.238 5.193 15.028 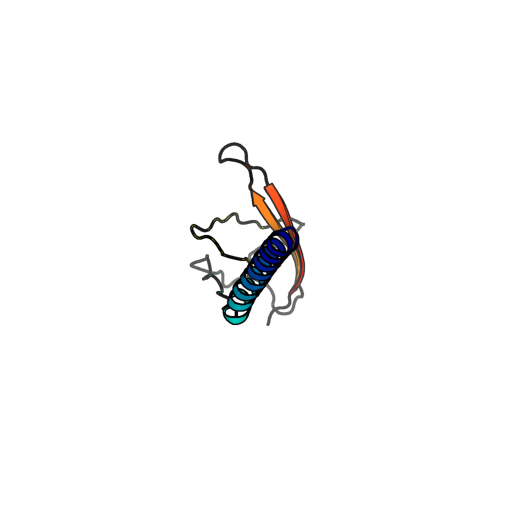1.00 73.12 83 THR A C 1
ATOM 643 O O . THR A 1 83 ? -18.919 6.194 14.815 1.00 73.12 83 THR A O 1
ATOM 646 N N . VAL A 1 84 ? -16.908 5.198 14.901 1.00 80.00 84 VAL A N 1
ATOM 647 C CA . VAL A 1 84 ? -16.122 6.375 14.520 1.00 80.00 84 VAL A CA 1
ATOM 648 C C . VAL A 1 84 ? -15.699 6.266 13.056 1.00 80.00 84 VAL A C 1
ATOM 650 O O . VAL A 1 84 ? -15.300 5.204 12.579 1.00 80.00 84 VAL A O 1
ATOM 653 N N . GLN A 1 85 ? -15.784 7.385 12.340 1.00 84.81 85 GLN A N 1
ATOM 654 C CA . GLN A 1 85 ? -15.249 7.516 10.990 1.00 84.81 85 GLN A CA 1
ATOM 655 C C . GLN A 1 85 ? -13.768 7.893 11.062 1.00 84.81 85 GLN A C 1
ATOM 657 O O . GLN A 1 85 ? -13.400 8.877 11.700 1.00 84.81 85 GLN A O 1
ATOM 662 N N . TYR A 1 86 ? -12.930 7.126 10.374 1.00 84.75 86 TYR A N 1
ATOM 663 C CA . TYR A 1 86 ? -11.493 7.350 10.275 1.00 84.75 86 TYR A CA 1
ATOM 664 C C . TYR A 1 86 ? -11.162 7.913 8.897 1.00 84.75 86 TYR A C 1
ATOM 666 O O . TYR A 1 86 ? -11.522 7.309 7.886 1.00 84.75 86 TYR A O 1
ATOM 674 N N . SER A 1 87 ? -10.482 9.057 8.841 1.00 88.19 87 SER A N 1
ATOM 675 C CA . SER A 1 87 ? -9.832 9.528 7.616 1.00 88.19 87 SER A CA 1
ATOM 676 C C . SER A 1 87 ? -8.476 8.854 7.463 1.00 88.19 87 SER A C 1
ATOM 678 O O . SER A 1 87 ? -7.761 8.698 8.453 1.00 88.19 87 SER A O 1
ATOM 680 N N . TYR A 1 88 ? -8.108 8.491 6.240 1.00 88.12 88 TYR A N 1
ATOM 681 C CA . TYR A 1 88 ? -6.778 7.969 5.949 1.00 88.12 88 TYR A CA 1
ATOM 682 C C . TYR A 1 88 ? -6.173 8.663 4.733 1.00 88.12 88 TYR A C 1
ATOM 684 O O . TYR A 1 88 ? -6.873 8.964 3.763 1.00 88.12 88 TYR A O 1
ATOM 692 N N . ASP A 1 89 ? -4.856 8.824 4.793 1.00 91.56 89 ASP A N 1
ATOM 693 C CA . ASP A 1 89 ? -3.989 9.137 3.667 1.00 91.56 89 ASP A CA 1
ATOM 694 C C . ASP A 1 89 ? -3.083 7.922 3.442 1.00 91.56 89 ASP A C 1
ATOM 696 O O . ASP A 1 89 ? -2.483 7.395 4.380 1.00 91.56 89 ASP A O 1
ATOM 700 N N . LEU A 1 90 ? -3.030 7.429 2.208 1.00 92.94 90 LEU A N 1
ATOM 701 C CA . LEU A 1 90 ? -2.269 6.249 1.817 1.00 92.94 90 LEU A CA 1
ATOM 702 C C . LEU A 1 90 ? -1.323 6.613 0.679 1.00 92.94 90 LEU A C 1
ATOM 704 O O . LEU A 1 90 ? -1.743 7.173 -0.333 1.00 92.94 90 LEU A O 1
ATOM 708 N N . GLU A 1 91 ? -0.066 6.204 0.807 1.00 95.50 91 GLU A N 1
ATOM 709 C CA . GLU A 1 91 ? 0.927 6.319 -0.254 1.00 95.50 91 GLU A CA 1
ATOM 710 C C . GLU A 1 91 ? 1.530 4.945 -0.551 1.00 95.50 91 GLU A C 1
ATOM 712 O O . GLU A 1 91 ? 1.947 4.217 0.352 1.00 95.50 91 GLU A O 1
ATOM 717 N N . LEU A 1 92 ? 1.586 4.587 -1.833 1.00 95.75 92 LEU A N 1
ATOM 718 C CA . LEU A 1 92 ? 2.358 3.452 -2.318 1.00 95.75 92 LEU A CA 1
ATOM 719 C C . LEU A 1 92 ? 3.691 3.979 -2.837 1.00 95.75 92 LEU A C 1
ATOM 721 O O . LEU A 1 92 ? 3.715 4.788 -3.764 1.00 95.75 92 LEU A O 1
ATOM 725 N N . LEU A 1 93 ? 4.791 3.514 -2.249 1.00 96.62 93 LEU A N 1
ATOM 726 C CA . LEU A 1 93 ? 6.139 3.919 -2.627 1.00 96.62 93 LEU A CA 1
ATOM 727 C C . LEU A 1 93 ? 6.881 2.766 -3.308 1.00 96.62 93 LEU A C 1
ATOM 729 O O . LEU A 1 93 ? 6.663 1.594 -2.999 1.00 96.62 93 LEU A O 1
ATOM 733 N N . ILE A 1 94 ? 7.792 3.113 -4.213 1.00 95.62 94 ILE A N 1
ATOM 734 C CA . ILE A 1 94 ? 8.722 2.185 -4.852 1.00 95.62 94 ILE A CA 1
ATOM 735 C C . ILE A 1 94 ? 10.157 2.534 -4.458 1.00 95.62 94 ILE A C 1
ATOM 737 O O . ILE A 1 94 ? 10.569 3.690 -4.566 1.00 95.62 94 ILE A O 1
ATOM 741 N N . ASN A 1 95 ? 10.907 1.528 -3.997 1.00 95.62 95 ASN A N 1
ATOM 742 C CA . ASN A 1 95 ? 12.340 1.644 -3.749 1.00 95.62 95 ASN A CA 1
ATOM 743 C C . ASN A 1 95 ? 13.107 1.293 -5.025 1.00 95.62 95 ASN A C 1
ATOM 745 O O . ASN A 1 95 ? 13.036 0.156 -5.497 1.00 95.62 95 ASN A O 1
ATOM 749 N N . THR A 1 96 ? 13.834 2.258 -5.577 1.00 94.62 96 THR A N 1
ATOM 750 C CA . THR A 1 96 ? 14.757 2.058 -6.707 1.00 94.62 96 THR A CA 1
ATOM 751 C C . THR A 1 96 ? 16.222 2.020 -6.272 1.00 94.62 96 THR A C 1
ATOM 753 O O . THR A 1 96 ? 17.108 1.902 -7.116 1.00 94.62 96 THR A O 1
ATOM 756 N N . GLY A 1 97 ? 16.474 2.165 -4.972 1.00 92.56 97 GLY A N 1
ATOM 757 C CA . GLY A 1 97 ? 17.792 2.097 -4.358 1.00 92.56 97 GLY A CA 1
ATOM 758 C C . GLY A 1 97 ? 18.274 0.667 -4.113 1.00 92.56 97 GLY A C 1
ATOM 759 O O . GLY A 1 97 ? 17.580 -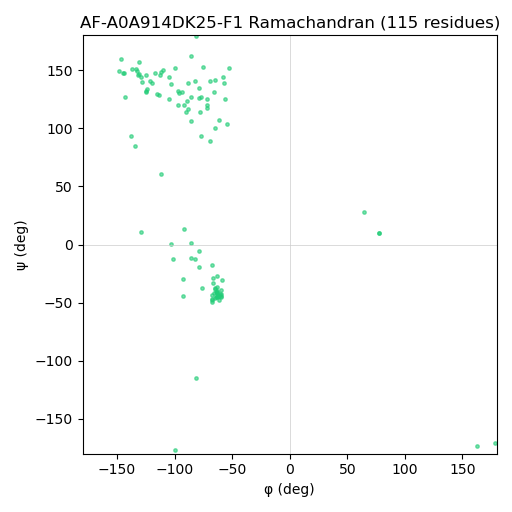0.311 -4.402 1.00 92.56 97 GLY A O 1
ATOM 760 N N . ASP A 1 98 ? 19.482 0.553 -3.571 1.00 90.06 98 ASP A N 1
ATOM 761 C CA . ASP A 1 98 ? 20.057 -0.720 -3.137 1.00 90.06 98 ASP A CA 1
ATOM 762 C C . ASP A 1 98 ? 19.926 -0.905 -1.614 1.00 90.06 98 ASP A C 1
ATOM 764 O O . ASP A 1 98 ? 19.313 -0.097 -0.919 1.00 90.06 98 ASP A O 1
ATOM 768 N N . ILE A 1 99 ? 20.476 -2.004 -1.090 1.00 83.31 99 ILE A N 1
ATOM 769 C CA . ILE A 1 99 ? 20.400 -2.344 0.342 1.00 83.31 99 ILE A CA 1
ATOM 770 C C . ILE A 1 99 ? 21.111 -1.294 1.215 1.00 83.31 99 ILE A C 1
ATOM 772 O O . ILE A 1 99 ? 20.760 -1.136 2.381 1.00 83.31 99 ILE A O 1
ATOM 776 N N . ALA A 1 100 ? 22.116 -0.596 0.681 1.00 89.94 100 ALA A N 1
ATOM 777 C CA . ALA A 1 100 ? 22.895 0.390 1.425 1.00 89.94 100 ALA A CA 1
ATOM 778 C C . ALA A 1 100 ? 22.330 1.812 1.286 1.00 89.94 100 ALA A C 1
ATOM 780 O O . ALA A 1 100 ? 22.485 2.623 2.196 1.00 89.94 100 ALA A O 1
ATOM 781 N N . ASN A 1 101 ? 21.685 2.108 0.159 1.00 93.62 101 ASN A N 1
ATOM 782 C CA . ASN A 1 101 ? 21.166 3.417 -0.204 1.00 93.62 101 ASN A CA 1
ATOM 783 C C . ASN A 1 101 ? 19.751 3.257 -0.749 1.00 93.62 101 ASN A C 1
ATOM 785 O O . ASN A 1 101 ? 19.536 3.171 -1.962 1.00 93.62 101 ASN A O 1
ATOM 789 N N . GLU A 1 102 ? 18.780 3.223 0.156 1.00 94.06 102 GLU A N 1
ATOM 790 C CA . GLU A 1 102 ? 17.379 3.204 -0.234 1.00 94.06 102 GLU A CA 1
ATOM 791 C C . GLU A 1 102 ? 16.988 4.510 -0.938 1.00 94.06 102 GLU A C 1
ATOM 793 O O . GLU A 1 102 ? 17.409 5.605 -0.562 1.00 94.06 102 GLU A O 1
ATOM 798 N N . SER A 1 103 ? 16.149 4.396 -1.964 1.00 95.50 103 SER A N 1
ATOM 799 C CA . SER A 1 103 ? 15.640 5.534 -2.724 1.00 95.50 103 SER A CA 1
ATOM 800 C C . SER A 1 103 ? 14.160 5.318 -2.985 1.00 95.50 103 SER A C 1
ATOM 802 O O . SER A 1 103 ? 13.770 4.626 -3.925 1.00 95.50 103 SER A O 1
ATOM 804 N N . TRP A 1 104 ? 13.336 5.872 -2.099 1.00 96.06 104 TRP A N 1
ATOM 805 C CA . TRP A 1 104 ? 11.888 5.724 -2.144 1.00 96.06 104 TRP A CA 1
ATOM 806 C C . TRP A 1 104 ? 11.247 6.883 -2.900 1.00 96.06 104 TRP A C 1
ATOM 808 O O . TRP A 1 104 ? 11.520 8.052 -2.626 1.00 96.06 104 TRP A O 1
ATOM 818 N N . SER A 1 105 ? 10.360 6.557 -3.833 1.00 96.75 105 SER A N 1
ATOM 819 C CA . SER A 1 105 ? 9.551 7.535 -4.563 1.00 96.75 105 SER A CA 1
ATOM 820 C C . SER A 1 105 ? 8.086 7.123 -4.557 1.00 96.75 105 SER A C 1
ATOM 822 O O . SER A 1 105 ? 7.763 5.936 -4.542 1.00 96.75 105 SER A O 1
ATOM 824 N N . VAL A 1 106 ? 7.188 8.106 -4.539 1.00 97.00 106 VAL A N 1
ATOM 825 C CA . VAL A 1 106 ? 5.746 7.850 -4.547 1.00 97.00 106 VAL A CA 1
ATOM 826 C C . VAL A 1 106 ? 5.324 7.349 -5.925 1.00 97.00 106 VAL A C 1
ATOM 828 O O . VAL A 1 106 ? 5.542 8.026 -6.929 1.00 97.00 106 VAL A O 1
ATOM 831 N N . LEU A 1 107 ? 4.676 6.188 -5.952 1.00 95.44 107 LEU A N 1
ATOM 832 C CA . LEU A 1 107 ? 4.046 5.609 -7.133 1.00 95.44 107 LEU A CA 1
ATOM 833 C C . LEU A 1 107 ? 2.566 6.003 -7.231 1.00 95.44 107 LEU A C 1
ATOM 835 O O . LEU A 1 107 ? 2.098 6.367 -8.306 1.00 95.44 107 LEU A O 1
ATOM 839 N N . GLU A 1 108 ? 1.838 5.943 -6.115 1.00 95.19 108 GLU A N 1
ATOM 840 C CA . GLU A 1 108 ? 0.407 6.251 -6.058 1.00 95.19 108 GLU A CA 1
ATOM 841 C C . GLU A 1 108 ? 0.036 6.854 -4.697 1.00 95.19 108 GLU A C 1
ATOM 843 O O . GLU A 1 108 ? 0.662 6.539 -3.683 1.00 95.19 108 GLU A O 1
ATOM 848 N N . LYS A 1 109 ? -0.979 7.723 -4.674 1.00 95.19 109 LYS A N 1
ATOM 849 C CA . LYS A 1 109 ? -1.564 8.280 -3.448 1.00 95.19 109 LYS A CA 1
ATOM 850 C C . LYS A 1 109 ? -3.075 8.114 -3.473 1.00 95.19 109 LYS A C 1
ATOM 852 O O . LYS A 1 109 ? -3.693 8.271 -4.524 1.00 95.19 109 LYS A O 1
ATOM 857 N N . GLY A 1 110 ? -3.666 7.865 -2.315 1.00 92.44 110 GLY A N 1
ATOM 858 C CA . GLY A 1 110 ? -5.110 7.798 -2.142 1.00 92.44 110 GLY A CA 1
ATOM 859 C C . GLY A 1 110 ? -5.516 8.343 -0.786 1.00 92.44 110 GLY A C 1
ATOM 860 O O . GLY A 1 110 ? -4.787 8.201 0.188 1.00 92.44 110 GLY A O 1
ATOM 861 N N . THR A 1 111 ? -6.691 8.952 -0.723 1.00 92.69 111 THR A N 1
ATOM 862 C CA . THR A 1 111 ? -7.278 9.436 0.526 1.00 92.69 111 THR A CA 1
ATOM 863 C C . THR A 1 111 ? -8.713 8.947 0.623 1.00 92.69 111 THR A C 1
ATOM 865 O O . THR A 1 111 ? -9.335 8.597 -0.388 1.00 92.69 111 THR A O 1
ATOM 868 N N . GLY A 1 112 ? -9.250 8.873 1.834 1.00 90.38 112 GLY A N 1
ATOM 869 C CA . GLY A 1 112 ? -10.625 8.439 2.005 1.00 90.38 112 GLY A CA 1
ATOM 870 C C . GLY A 1 112 ? -11.075 8.367 3.448 1.00 90.38 112 GLY A C 1
ATOM 871 O O . GLY A 1 112 ? -10.392 8.809 4.371 1.00 90.38 112 GLY A O 1
ATOM 872 N N . PHE A 1 113 ? -12.258 7.784 3.618 1.00 88.38 113 PHE A N 1
ATOM 873 C CA . PHE A 1 113 ? -12.878 7.576 4.914 1.00 88.38 113 PHE A CA 1
ATOM 874 C C . PHE A 1 113 ? -13.296 6.121 5.072 1.00 88.38 113 PHE A C 1
ATOM 876 O O . PHE A 1 113 ? -13.825 5.512 4.141 1.00 88.38 113 PHE A O 1
ATOM 883 N N . LEU A 1 114 ? -13.084 5.581 6.265 1.00 85.19 114 LEU A N 1
ATOM 884 C CA . LEU A 1 114 ? -13.492 4.238 6.646 1.00 85.19 114 LEU A CA 1
ATOM 885 C C . LEU A 1 114 ? -14.366 4.316 7.894 1.00 85.19 114 LEU A C 1
ATOM 887 O O . LEU A 1 114 ? -14.023 4.990 8.863 1.00 85.19 114 LEU A O 1
ATOM 891 N N . SER A 1 115 ? -15.484 3.601 7.878 1.00 77.50 115 S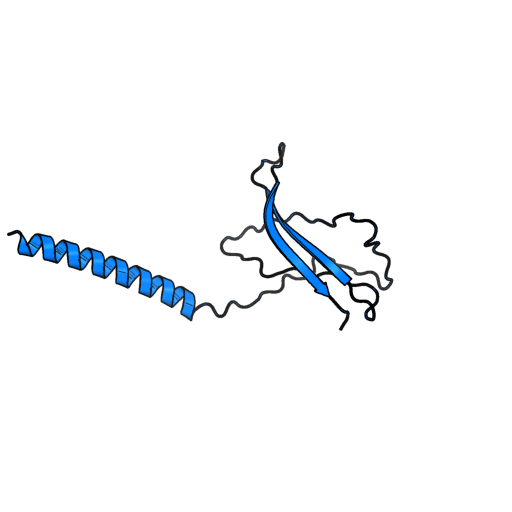ER A N 1
ATOM 892 C CA . SER A 1 115 ? -16.292 3.319 9.063 1.00 77.50 115 SER A CA 1
ATOM 893 C C . SER A 1 115 ? -16.204 1.827 9.372 1.00 77.50 115 SER A C 1
ATOM 895 O O . SER A 1 115 ? -16.072 1.009 8.454 1.00 77.50 115 SER A O 1
ATOM 897 N N . GLY A 1 116 ? -16.286 1.454 10.651 1.00 67.94 116 GLY A N 1
ATOM 898 C CA . GLY A 1 116 ? -16.491 0.050 11.004 1.00 67.94 116 GLY A CA 1
ATOM 899 C C . GLY A 1 116 ? -17.779 -0.474 10.362 1.00 67.94 116 GLY A C 1
ATOM 900 O O . GLY A 1 116 ? -18.739 0.279 10.199 1.00 67.94 116 GLY A O 1
ATOM 901 N N . LYS A 1 117 ? -17.771 -1.742 9.945 1.00 56.97 117 LYS A N 1
ATOM 902 C CA . LYS A 1 117 ? -18.997 -2.464 9.581 1.00 56.97 117 LYS A CA 1
ATOM 903 C C . LYS A 1 117 ? -19.687 -2.998 10.822 1.00 56.97 117 LYS A C 1
ATOM 905 O O . LYS A 1 117 ? -18.942 -3.407 11.741 1.00 56.97 117 LYS A O 1
#